Protein AF-A0A6J4ML99-F1 (afdb_monomer_lite)

Radius of gyration: 17.02 Å; chains: 1; bounding box: 39×30×43 Å

Foldseek 3Di:
DEAADECQPVVCVVVVVCVVVVAFYFYDNDVVCLFVNPVRVVVVCVVFVLEAEAELVCLVCVCPPPCVVVVCVPVVVCLCVVRVRHAAYEYAYQDPDPVSVVSQVVSCVSSPHHYDYDHGHNVSNVVSVVVNCVSRVHDDD

Sequence (141 aa):
MAVGYADCGTYGALDALCEERGWHRLAGLHCYDLYAGADTVERLFEEQPGTYVLTDFLVRSFDRTVLAELGLDRWPELRDDYFGHYRRVVWLRQDPSAGLEEQARAAADRIGLPLTVLDTGEQRLALALGRLLTAAGVPLP

Organism: NCBI:txid253824

InterPro domains:
  IPR012437 Domain of unknown function DUF1638 [PF07796] (2-125)

pLDDT: mean 94.27, std 5.37, range [59.53, 98.5]

Structure (mmCIF, N/CA/C/O backbone):
data_AF-A0A6J4ML99-F1
#
_entry.id   AF-A0A6J4ML99-F1
#
loop_
_atom_site.group_PDB
_atom_site.id
_atom_site.type_symbol
_atom_site.label_atom_id
_atom_site.label_alt_id
_atom_site.label_comp_id
_atom_site.label_asym_id
_atom_site.label_entity_id
_atom_site.label_seq_id
_atom_site.pdbx_PDB_ins_code
_atom_site.Cartn_x
_atom_site.Cartn_y
_atom_site.Cartn_z
_atom_site.occupancy
_atom_site.B_iso_or_equiv
_atom_site.auth_seq_id
_atom_site.auth_comp_id
_atom_site.auth_asym_id
_atom_site.auth_atom_id
_atom_site.pdbx_PDB_model_num
ATOM 1 N N . MET A 1 1 ? 7.162 0.489 -25.404 1.00 88.38 1 MET A N 1
ATOM 2 C CA . MET A 1 1 ? 6.027 1.061 -24.632 1.00 88.38 1 MET A CA 1
ATOM 3 C C . MET A 1 1 ? 6.243 0.760 -23.157 1.00 88.38 1 MET A C 1
ATOM 5 O O . MET A 1 1 ? 6.856 -0.260 -22.858 1.00 88.38 1 MET A O 1
ATOM 9 N N . ALA A 1 2 ? 5.782 1.637 -22.266 1.00 93.50 2 ALA A N 1
ATOM 10 C CA . ALA A 1 2 ? 5.893 1.467 -20.819 1.00 93.50 2 ALA A CA 1
ATOM 11 C C . ALA A 1 2 ? 4.523 1.155 -20.197 1.00 93.50 2 ALA A C 1
ATOM 13 O O . ALA A 1 2 ? 3.526 1.779 -20.559 1.00 93.50 2 ALA A O 1
ATOM 14 N N . VAL A 1 3 ? 4.496 0.226 -19.245 1.00 94.31 3 VAL A N 1
ATOM 15 C CA . VAL A 1 3 ? 3.322 -0.161 -18.460 1.00 94.31 3 VAL A CA 1
ATOM 16 C C . VAL A 1 3 ? 3.570 0.231 -17.004 1.00 94.31 3 VAL A C 1
ATOM 18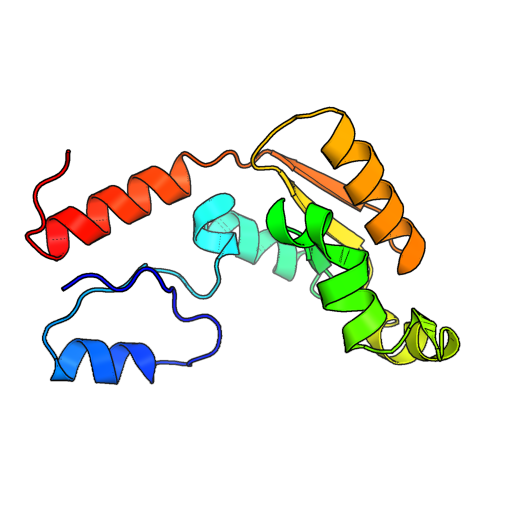 O O . VAL A 1 3 ? 4.414 -0.349 -16.325 1.00 94.31 3 VAL A O 1
ATOM 21 N N . GLY A 1 4 ? 2.831 1.228 -16.514 1.00 92.25 4 GLY A N 1
ATOM 22 C CA . GLY A 1 4 ? 2.924 1.742 -15.139 1.00 92.25 4 GLY A CA 1
ATOM 23 C C . GLY A 1 4 ? 2.288 0.827 -14.087 1.00 92.25 4 GLY A C 1
ATOM 24 O O . GLY A 1 4 ? 1.674 1.316 -13.146 1.00 92.25 4 GLY A O 1
ATOM 25 N N . TYR A 1 5 ? 2.387 -0.486 -14.270 1.00 91.44 5 TYR A N 1
ATOM 26 C CA . TYR A 1 5 ? 1.774 -1.502 -13.423 1.00 91.44 5 TYR A CA 1
ATOM 27 C C . TYR A 1 5 ? 2.843 -2.532 -13.043 1.00 91.44 5 TYR A C 1
ATOM 29 O O . TYR A 1 5 ? 3.629 -2.941 -13.900 1.00 91.44 5 TYR A O 1
ATOM 37 N N . ALA A 1 6 ? 2.917 -2.883 -11.756 1.00 91.25 6 ALA A N 1
ATOM 38 C CA . ALA A 1 6 ? 3.742 -3.993 -11.267 1.00 91.25 6 ALA A CA 1
ATOM 39 C C . ALA A 1 6 ? 3.021 -5.332 -11.529 1.00 91.25 6 ALA A C 1
ATOM 41 O O . ALA A 1 6 ? 2.060 -5.347 -12.288 1.00 91.25 6 ALA A O 1
ATOM 42 N N . ASP A 1 7 ? 3.443 -6.461 -10.950 1.00 91.69 7 ASP A N 1
ATOM 43 C CA . ASP A 1 7 ? 2.688 -7.711 -11.162 1.00 91.69 7 ASP A CA 1
ATOM 44 C C . ASP A 1 7 ? 1.264 -7.616 -10.584 1.00 91.69 7 ASP A C 1
ATOM 46 O O . ASP A 1 7 ? 0.304 -7.975 -11.261 1.00 91.69 7 ASP A O 1
ATOM 50 N N . CYS A 1 8 ? 1.132 -7.089 -9.361 1.00 88.00 8 CYS A N 1
ATOM 51 C CA . CYS A 1 8 ? -0.119 -6.829 -8.644 1.00 88.00 8 CYS A CA 1
ATOM 52 C C . CYS A 1 8 ? -1.123 -8.000 -8.673 1.00 88.00 8 CYS A C 1
ATOM 54 O O . CYS A 1 8 ? -2.332 -7.774 -8.737 1.00 88.00 8 CYS A O 1
ATOM 56 N N . GLY A 1 9 ? -0.639 -9.245 -8.619 1.00 88.50 9 GLY A N 1
ATOM 57 C CA . GLY A 1 9 ? -1.487 -10.439 -8.608 1.00 88.50 9 GLY A CA 1
ATOM 58 C C . GLY A 1 9 ? -1.859 -10.955 -9.998 1.00 88.50 9 GLY A C 1
ATOM 59 O O . GLY A 1 9 ? -2.804 -11.730 -10.132 1.00 88.50 9 GLY A O 1
ATOM 60 N N . THR A 1 10 ? -1.136 -10.542 -11.042 1.00 92.00 10 THR A N 1
ATOM 61 C CA . THR A 1 10 ? -1.253 -11.154 -12.375 1.00 92.00 10 THR A CA 1
ATOM 62 C C . THR A 1 10 ? -0.444 -12.444 -12.497 1.00 92.00 10 THR A C 1
ATOM 64 O O . THR A 1 10 ? -0.687 -13.215 -13.427 1.00 92.00 10 THR A O 1
ATOM 67 N N . TYR A 1 11 ? 0.469 -12.708 -11.555 1.00 90.69 11 TYR A N 1
ATOM 68 C CA . TYR A 1 11 ? 1.241 -13.947 -11.445 1.00 90.69 11 TYR A CA 1
ATOM 69 C C . TYR A 1 11 ? 1.926 -14.338 -12.765 1.00 90.69 11 TYR A C 1
ATOM 71 O O . TYR A 1 11 ? 1.882 -15.494 -13.189 1.00 90.69 11 TYR A O 1
ATOM 79 N N . GLY A 1 12 ? 2.535 -13.356 -13.438 1.00 92.00 12 GLY A N 1
ATOM 80 C CA . GLY A 1 12 ? 3.268 -13.546 -14.695 1.00 92.00 12 GLY A CA 1
ATOM 81 C C . GLY A 1 12 ? 2.431 -13.438 -15.975 1.00 92.00 12 GLY A C 1
ATOM 82 O O . GLY A 1 12 ? 2.999 -13.374 -17.065 1.00 92.00 12 GLY A O 1
ATOM 83 N N . ALA A 1 13 ? 1.098 -13.339 -15.894 1.00 95.06 13 ALA A N 1
ATOM 84 C CA . ALA A 1 13 ? 0.274 -13.098 -17.084 1.00 95.06 13 ALA A CA 1
ATOM 85 C C . ALA A 1 13 ? 0.606 -11.749 -17.747 1.00 95.06 13 ALA A C 1
ATOM 87 O O . ALA A 1 13 ? 0.599 -11.631 -18.975 1.00 95.06 13 ALA A O 1
ATOM 88 N N . LEU A 1 14 ? 0.939 -10.735 -16.940 1.00 94.94 14 LEU A N 1
ATOM 89 C CA . LEU A 1 14 ? 1.391 -9.449 -17.456 1.00 94.94 14 LEU A CA 1
ATOM 90 C C . LEU A 1 14 ? 2.784 -9.537 -18.090 1.00 94.94 14 LEU A C 1
ATOM 92 O O . LEU A 1 14 ? 3.009 -8.898 -19.114 1.00 94.94 14 LEU A O 1
ATOM 96 N N . ASP A 1 15 ? 3.694 -10.334 -17.523 1.00 94.50 15 ASP A N 1
ATOM 97 C CA . ASP A 1 15 ? 5.020 -10.567 -18.108 1.00 94.50 15 ASP A CA 1
ATOM 98 C C . ASP A 1 15 ? 4.907 -11.187 -19.496 1.00 94.50 15 ASP A C 1
ATOM 100 O O . ASP A 1 15 ? 5.458 -10.642 -20.449 1.00 94.50 15 ASP A O 1
ATOM 104 N N . ALA A 1 16 ? 4.108 -12.249 -19.631 1.00 96.50 16 ALA A N 1
ATOM 105 C CA . ALA A 1 16 ? 3.879 -12.911 -20.911 1.00 96.50 16 ALA A CA 1
ATOM 106 C C . ALA A 1 16 ? 3.328 -11.942 -21.974 1.00 96.50 16 ALA A C 1
ATOM 108 O O . ALA A 1 16 ? 3.788 -11.933 -23.117 1.00 96.50 16 ALA A O 1
ATOM 109 N N . LEU A 1 17 ? 2.382 -11.074 -21.595 1.00 95.94 17 LEU A N 1
ATOM 110 C CA . LEU A 1 17 ? 1.857 -10.041 -22.490 1.00 95.94 17 LEU A CA 1
ATOM 111 C C . LEU A 1 17 ? 2.927 -9.000 -22.853 1.00 95.94 17 LEU A C 1
ATOM 113 O O . LEU A 1 17 ? 3.022 -8.583 -24.008 1.00 95.94 17 LEU A O 1
ATOM 117 N N . CYS A 1 18 ? 3.722 -8.554 -21.880 1.00 95.69 18 CYS A N 1
ATOM 118 C CA . CYS A 1 18 ? 4.804 -7.608 -22.124 1.00 95.69 18 CYS A CA 1
ATOM 119 C C . CYS A 1 18 ? 5.862 -8.193 -23.067 1.00 95.69 18 CYS A C 1
ATOM 121 O O . CYS A 1 18 ? 6.294 -7.493 -23.981 1.00 95.69 18 CYS A O 1
ATOM 123 N N . GLU A 1 19 ? 6.223 -9.466 -22.906 1.00 96.06 19 GLU A N 1
ATOM 124 C CA . GLU A 1 19 ? 7.142 -10.184 -23.791 1.00 96.06 19 GLU A CA 1
ATOM 125 C C . GLU A 1 19 ? 6.597 -10.284 -25.219 1.00 96.06 19 GLU A C 1
ATOM 127 O O . GLU A 1 19 ? 7.287 -9.894 -26.161 1.00 96.06 19 GLU A O 1
ATOM 132 N N . GLU A 1 20 ? 5.339 -10.711 -25.389 1.00 97.31 20 GLU A N 1
ATOM 133 C CA . GLU A 1 20 ? 4.683 -10.803 -26.704 1.00 97.31 20 GLU A CA 1
ATOM 134 C C . GLU A 1 20 ? 4.698 -9.457 -27.447 1.00 97.31 20 GLU A C 1
ATOM 136 O O . GLU A 1 20 ? 4.852 -9.400 -28.669 1.00 97.31 20 GLU A O 1
ATOM 141 N N . ARG A 1 21 ? 4.531 -8.353 -26.711 1.00 95.75 21 ARG A N 1
ATOM 142 C CA . ARG A 1 21 ? 4.381 -7.008 -27.280 1.00 95.75 21 ARG A CA 1
ATOM 143 C C . ARG A 1 21 ? 5.661 -6.177 -27.285 1.00 95.75 21 ARG A C 1
ATOM 145 O O . ARG A 1 21 ? 5.633 -5.049 -27.784 1.00 95.75 21 ARG A O 1
ATOM 152 N N . GLY A 1 22 ? 6.765 -6.692 -26.742 1.00 94.44 22 GLY A N 1
ATOM 153 C CA . GLY A 1 22 ? 8.000 -5.924 -26.555 1.00 94.44 22 GLY A CA 1
ATOM 154 C C . GLY A 1 22 ? 7.795 -4.692 -25.663 1.00 94.44 22 GLY A C 1
ATOM 155 O O . GLY A 1 22 ? 8.299 -3.603 -25.947 1.00 94.44 22 GLY A O 1
ATOM 156 N N . TRP A 1 23 ? 6.959 -4.817 -24.635 1.00 95.62 23 TRP A N 1
ATOM 157 C CA . TRP A 1 23 ? 6.693 -3.764 -23.659 1.00 95.62 23 TRP A CA 1
ATOM 158 C C . TRP A 1 23 ? 7.526 -3.973 -22.399 1.00 95.62 23 TRP A C 1
ATOM 160 O O . TRP A 1 23 ? 7.952 -5.077 -22.083 1.00 95.62 23 TRP A O 1
ATOM 170 N N . HIS A 1 24 ? 7.714 -2.892 -21.650 1.00 94.94 24 HIS A N 1
ATOM 171 C CA . HIS A 1 24 ? 8.359 -2.926 -20.343 1.00 94.94 24 HIS A CA 1
ATOM 172 C C . HIS A 1 24 ? 7.344 -2.517 -19.282 1.00 94.94 24 HIS A C 1
ATOM 174 O O . HIS A 1 24 ? 6.525 -1.632 -19.535 1.00 94.94 24 HIS A O 1
ATOM 180 N N . ARG A 1 25 ? 7.408 -3.124 -18.097 1.00 94.56 25 ARG A N 1
ATOM 181 C CA . ARG A 1 25 ? 6.527 -2.813 -16.964 1.00 94.56 25 ARG A CA 1
ATOM 182 C C . ARG A 1 25 ? 7.309 -2.420 -15.717 1.00 94.56 25 ARG A C 1
ATOM 184 O O . ARG A 1 25 ? 8.523 -2.618 -15.657 1.00 94.56 25 ARG A O 1
ATOM 191 N N . LEU A 1 26 ? 6.617 -1.885 -14.713 1.00 94.75 26 LEU A N 1
ATOM 192 C CA . LEU A 1 26 ? 7.218 -1.683 -13.397 1.00 94.75 26 LEU A CA 1
ATOM 193 C C . LEU A 1 26 ? 7.589 -3.034 -12.774 1.00 94.75 26 LEU A C 1
ATOM 195 O O . LEU A 1 26 ? 6.841 -4.007 -12.867 1.00 94.75 26 LEU A O 1
ATOM 199 N N . ALA A 1 27 ? 8.757 -3.082 -12.137 1.00 90.44 27 ALA A N 1
ATOM 200 C CA . ALA A 1 27 ? 9.204 -4.247 -11.382 1.00 90.44 27 ALA A CA 1
ATOM 201 C C . ALA A 1 27 ? 8.477 -4.345 -10.029 1.00 90.44 27 ALA A C 1
ATOM 203 O O . ALA A 1 27 ? 7.943 -3.354 -9.532 1.00 90.44 27 ALA A O 1
ATOM 204 N N . GLY A 1 28 ? 8.515 -5.531 -9.420 1.00 88.19 28 GLY A N 1
ATOM 205 C CA . GLY A 1 28 ? 7.895 -5.810 -8.123 1.00 88.19 28 GLY A CA 1
ATOM 206 C C . GLY A 1 28 ? 6.598 -6.609 -8.229 1.00 88.19 28 GLY A C 1
ATOM 207 O O . GLY A 1 28 ? 6.007 -6.740 -9.309 1.00 88.19 28 GLY A O 1
ATOM 208 N N . LEU A 1 29 ? 6.190 -7.153 -7.085 1.00 87.12 29 LEU A N 1
ATOM 209 C CA . LEU A 1 29 ? 4.957 -7.914 -6.902 1.00 87.12 29 LEU A CA 1
ATOM 210 C C . LEU A 1 29 ? 3.788 -6.989 -6.576 1.00 87.12 29 LEU A C 1
ATOM 212 O O . LEU A 1 29 ? 2.678 -7.207 -7.047 1.00 87.12 29 LEU A O 1
ATOM 216 N N . HIS A 1 30 ? 4.041 -5.928 -5.812 1.00 87.00 30 HIS A N 1
ATOM 217 C CA . HIS A 1 30 ? 3.008 -5.002 -5.360 1.00 87.00 30 HIS A CA 1
ATOM 218 C C . HIS A 1 30 ? 3.462 -3.553 -5.514 1.00 87.00 30 HIS A C 1
ATOM 220 O O . HIS A 1 30 ? 4.654 -3.245 -5.531 1.00 87.00 30 HIS A O 1
ATOM 226 N N . CYS A 1 31 ? 2.505 -2.624 -5.521 1.00 88.25 31 CYS A N 1
ATOM 227 C CA . CYS A 1 31 ? 2.818 -1.197 -5.441 1.00 88.25 31 CYS A CA 1
ATOM 228 C C . CYS A 1 31 ? 3.607 -0.837 -4.168 1.00 88.25 31 CYS A C 1
ATOM 230 O O . CYS A 1 31 ? 4.364 0.128 -4.170 1.00 88.25 31 CYS A O 1
ATOM 232 N N . TYR A 1 32 ? 3.504 -1.639 -3.106 1.00 93.50 32 TYR A N 1
ATOM 233 C CA . TYR A 1 32 ? 4.270 -1.470 -1.870 1.00 93.50 32 TYR A CA 1
ATOM 234 C C . TYR A 1 32 ? 5.780 -1.544 -2.108 1.00 93.50 32 TYR A C 1
ATOM 236 O O . TYR A 1 32 ? 6.525 -0.768 -1.514 1.00 93.50 32 TYR A O 1
ATOM 244 N N . ASP A 1 33 ? 6.232 -2.402 -3.026 1.00 93.25 33 ASP A N 1
ATOM 245 C CA . ASP A 1 33 ? 7.653 -2.568 -3.349 1.00 93.25 33 ASP A CA 1
ATOM 246 C C . ASP A 1 33 ? 8.224 -1.293 -3.984 1.00 93.25 33 ASP A C 1
ATOM 248 O O . ASP A 1 33 ? 9.394 -0.954 -3.795 1.00 93.25 33 ASP A O 1
ATOM 252 N N . LEU A 1 34 ? 7.374 -0.548 -4.696 1.00 93.25 34 LEU A N 1
ATOM 253 C CA . LEU A 1 34 ? 7.720 0.722 -5.327 1.00 93.25 34 LEU A CA 1
ATOM 254 C C . LEU A 1 34 ? 7.800 1.879 -4.323 1.00 93.25 34 LEU A C 1
ATOM 256 O O . LEU A 1 34 ? 8.467 2.868 -4.616 1.00 93.25 34 LEU A O 1
ATOM 260 N N . TYR A 1 35 ? 7.172 1.760 -3.150 1.00 94.88 35 TYR A N 1
ATOM 261 C CA . TYR A 1 35 ? 7.212 2.776 -2.091 1.00 94.88 35 TYR A CA 1
ATOM 262 C C . TYR A 1 35 ? 8.204 2.429 -0.977 1.00 94.88 35 TYR A C 1
ATOM 264 O O . TYR A 1 35 ? 9.090 3.220 -0.666 1.00 94.88 35 TYR A O 1
ATOM 272 N N . ALA A 1 36 ? 8.098 1.240 -0.385 1.00 95.00 36 ALA A N 1
ATOM 273 C CA . ALA A 1 36 ? 8.901 0.814 0.763 1.00 95.00 36 ALA A CA 1
ATOM 274 C C . ALA A 1 36 ? 10.160 0.014 0.374 1.00 95.00 36 ALA A C 1
ATOM 276 O O . ALA A 1 36 ? 11.104 -0.078 1.166 1.00 95.00 36 ALA A O 1
ATOM 277 N N . GLY A 1 37 ? 10.207 -0.518 -0.852 1.00 94.25 37 GLY A N 1
ATOM 278 C CA . GLY A 1 37 ? 11.226 -1.472 -1.295 1.00 94.25 37 GLY A CA 1
ATOM 279 C C . GLY A 1 37 ? 10.869 -2.914 -0.926 1.00 94.25 37 GLY A C 1
ATOM 280 O O . GLY A 1 37 ? 10.354 -3.157 0.163 1.00 94.25 37 GLY A O 1
ATOM 281 N N . ALA A 1 38 ? 11.183 -3.854 -1.823 1.00 92.50 38 ALA A N 1
ATOM 282 C CA . ALA A 1 38 ? 10.837 -5.272 -1.684 1.00 92.50 38 ALA A CA 1
ATOM 283 C C . ALA A 1 38 ? 11.299 -5.871 -0.343 1.00 92.50 38 ALA A C 1
ATOM 285 O O . ALA A 1 38 ? 10.464 -6.383 0.390 1.00 92.50 38 ALA A O 1
ATOM 286 N N . ASP A 1 39 ? 12.566 -5.689 0.046 1.00 94.50 39 ASP A N 1
ATOM 287 C CA . ASP A 1 39 ? 13.107 -6.222 1.310 1.00 94.50 39 ASP A CA 1
ATOM 288 C C . ASP A 1 39 ? 12.342 -5.717 2.549 1.00 94.50 39 ASP A C 1
ATOM 290 O O . ASP A 1 39 ? 12.152 -6.430 3.534 1.00 94.50 39 ASP A O 1
ATOM 294 N N . THR A 1 40 ? 11.891 -4.458 2.522 1.00 95.00 40 THR A N 1
ATOM 295 C CA . THR A 1 40 ? 11.100 -3.891 3.620 1.00 95.00 40 THR A CA 1
ATOM 296 C C . THR A 1 40 ? 9.717 -4.522 3.664 1.00 95.00 40 THR A C 1
ATOM 298 O O . THR A 1 40 ? 9.238 -4.849 4.746 1.00 95.00 40 THR A O 1
ATOM 301 N N . VAL A 1 41 ? 9.074 -4.670 2.504 1.00 94.38 41 VAL A N 1
ATOM 302 C CA . VAL A 1 41 ? 7.738 -5.264 2.379 1.00 94.38 41 VAL A CA 1
ATOM 303 C C . VAL A 1 41 ? 7.765 -6.732 2.792 1.00 94.38 41 VAL A C 1
ATOM 305 O O . VAL A 1 41 ? 6.924 -7.149 3.582 1.00 94.38 41 VAL A O 1
ATOM 308 N N . GLU A 1 42 ? 8.758 -7.486 2.325 1.00 94.62 42 GLU A N 1
ATOM 309 C CA . GLU A 1 42 ? 8.989 -8.880 2.696 1.00 94.62 42 GLU A CA 1
ATOM 310 C C . GLU A 1 42 ? 9.107 -9.015 4.213 1.00 94.62 42 GLU A C 1
ATOM 312 O O . GLU A 1 42 ? 8.274 -9.675 4.831 1.00 94.62 42 GLU A O 1
ATOM 317 N N . ARG A 1 43 ? 10.020 -8.268 4.843 1.00 96.19 43 ARG A N 1
ATOM 318 C CA . ARG A 1 43 ? 10.174 -8.280 6.303 1.00 96.19 43 ARG A CA 1
ATOM 319 C C . ARG A 1 43 ? 8.890 -7.889 7.043 1.00 96.19 43 ARG A C 1
ATOM 321 O O . ARG A 1 43 ? 8.566 -8.494 8.061 1.00 96.19 43 ARG A O 1
ATOM 328 N N . LEU A 1 44 ? 8.136 -6.895 6.557 1.00 95.69 44 LEU A N 1
ATOM 329 C CA . LEU A 1 44 ? 6.864 -6.494 7.177 1.00 95.69 44 LEU A CA 1
ATOM 330 C C . LEU A 1 44 ? 5.856 -7.652 7.222 1.00 95.69 44 LEU A C 1
ATOM 332 O O . LEU A 1 44 ? 5.141 -7.789 8.221 1.00 95.69 44 LEU A O 1
ATOM 336 N N . PHE A 1 45 ? 5.791 -8.457 6.161 1.00 95.38 45 PHE A N 1
ATOM 337 C CA . PHE A 1 45 ? 4.900 -9.613 6.080 1.00 95.38 45 PHE A CA 1
ATOM 338 C C . PHE A 1 45 ? 5.469 -10.856 6.769 1.00 95.38 45 PHE A C 1
ATOM 340 O O . PHE A 1 45 ? 4.693 -11.608 7.349 1.00 95.38 45 PHE A O 1
ATOM 347 N N . GLU A 1 46 ? 6.786 -11.053 6.788 1.00 96.75 46 GLU A N 1
ATOM 348 C CA . GLU A 1 46 ? 7.431 -12.116 7.570 1.00 96.75 46 GLU A CA 1
ATOM 349 C C . GLU A 1 46 ? 7.220 -11.917 9.077 1.00 96.75 46 GLU A C 1
ATOM 351 O O . GLU A 1 46 ? 6.833 -12.846 9.784 1.00 96.75 46 GLU A O 1
ATOM 356 N N . GLU A 1 47 ? 7.421 -10.694 9.576 1.00 96.69 47 GLU A N 1
ATOM 357 C CA . GLU A 1 47 ? 7.205 -10.350 10.987 1.00 96.69 47 GLU A CA 1
ATOM 358 C C . GLU A 1 47 ? 5.728 -10.445 11.385 1.00 96.69 47 GLU A C 1
ATOM 360 O O . GLU A 1 47 ? 5.390 -10.808 12.517 1.00 96.69 47 GLU A O 1
ATOM 365 N N . GLN A 1 48 ? 4.830 -10.058 10.477 1.00 96.88 48 GLN A N 1
ATOM 366 C CA . GLN A 1 48 ? 3.397 -10.071 10.728 1.00 96.88 48 GLN A CA 1
ATOM 367 C C . GLN A 1 48 ? 2.605 -10.280 9.431 1.00 96.88 48 GLN A C 1
ATOM 369 O O . GLN A 1 48 ? 2.222 -9.296 8.790 1.00 96.88 48 GLN A O 1
ATOM 374 N N . PRO A 1 49 ? 2.268 -11.536 9.079 1.00 95.44 49 PRO A N 1
ATOM 375 C CA . PRO A 1 49 ? 1.496 -11.835 7.872 1.00 95.44 49 PRO A CA 1
ATOM 376 C C . PRO A 1 49 ? 0.129 -11.140 7.847 1.00 95.44 49 PRO A C 1
ATOM 378 O O . PRO A 1 49 ? -0.324 -10.692 6.798 1.00 95.44 49 PRO A O 1
ATOM 381 N N . GLY A 1 50 ? -0.503 -10.968 9.015 1.00 96.94 50 GLY A N 1
ATOM 382 C CA . GLY A 1 50 ? -1.756 -10.229 9.192 1.00 96.94 50 GLY A CA 1
ATOM 383 C C . GLY A 1 50 ? -1.588 -8.706 9.138 1.00 96.94 50 GLY A C 1
ATOM 384 O O . GLY A 1 50 ? -2.153 -7.996 9.972 1.00 96.94 50 GLY A O 1
ATOM 385 N N . THR A 1 51 ? -0.787 -8.185 8.208 1.00 97.88 51 THR A N 1
ATOM 386 C CA . THR A 1 51 ? -0.585 -6.742 8.016 1.00 97.88 51 THR A CA 1
ATOM 387 C C . THR A 1 51 ? -1.500 -6.222 6.912 1.00 97.88 51 THR A C 1
ATOM 389 O O . THR A 1 51 ? -1.408 -6.649 5.765 1.00 97.88 51 THR A O 1
ATOM 392 N N . TYR A 1 52 ? -2.368 -5.269 7.247 1.00 97.50 52 TYR A N 1
ATOM 393 C CA . TYR A 1 52 ? -3.158 -4.534 6.262 1.00 97.50 52 TYR A CA 1
ATOM 394 C C . TYR A 1 52 ? -2.385 -3.285 5.836 1.00 97.50 52 TYR A C 1
ATOM 396 O O . TYR A 1 52 ? -2.045 -2.450 6.675 1.00 97.50 52 TYR A O 1
ATOM 404 N N . VAL A 1 53 ? -2.061 -3.157 4.553 1.00 97.25 53 VAL A N 1
ATOM 405 C CA . VAL A 1 53 ? -1.201 -2.072 4.066 1.00 97.25 53 VAL A CA 1
ATOM 406 C C . VAL A 1 53 ? -2.046 -0.944 3.480 1.00 97.25 53 VAL A C 1
ATOM 408 O O . VAL A 1 53 ? -2.933 -1.178 2.663 1.00 97.25 53 VAL A O 1
ATOM 411 N N . LEU A 1 54 ? -1.750 0.290 3.883 1.00 97.62 54 LEU A N 1
ATOM 412 C CA . LEU A 1 54 ? -2.327 1.505 3.315 1.00 97.62 54 LEU A CA 1
ATOM 413 C C . LEU A 1 54 ? -1.256 2.295 2.557 1.00 97.62 54 LEU A C 1
ATOM 415 O O . LEU A 1 54 ? -0.127 2.429 3.023 1.00 97.62 54 LEU A O 1
ATOM 419 N N . THR A 1 55 ? -1.640 2.872 1.423 1.00 96.62 55 THR A N 1
ATOM 420 C CA . THR A 1 55 ? -0.943 3.996 0.774 1.00 96.62 55 THR A CA 1
ATOM 421 C C . THR A 1 55 ? -1.767 5.266 0.965 1.00 96.62 55 THR A C 1
ATOM 423 O O . THR A 1 55 ? -2.936 5.187 1.351 1.00 96.62 55 THR A O 1
ATOM 426 N N . ASP A 1 56 ? -1.224 6.435 0.642 1.00 96.62 56 ASP A N 1
ATOM 427 C CA . ASP A 1 56 ? -1.942 7.708 0.757 1.00 96.62 56 ASP A CA 1
ATOM 428 C C . ASP A 1 56 ? -3.243 7.711 -0.058 1.00 96.62 56 ASP A C 1
ATOM 430 O O . ASP A 1 56 ? -4.261 8.237 0.389 1.00 96.62 56 ASP A O 1
ATOM 434 N N . PHE A 1 57 ? -3.257 7.071 -1.233 1.00 95.25 57 PHE A N 1
ATOM 435 C CA . PHE A 1 57 ? -4.482 6.898 -2.020 1.00 95.25 57 PHE A CA 1
ATOM 436 C C . PHE A 1 57 ? -5.564 6.139 -1.238 1.00 95.25 57 PHE A C 1
ATOM 438 O O . PHE A 1 57 ? -6.733 6.536 -1.224 1.00 95.25 57 PHE A O 1
ATOM 445 N N . LEU A 1 58 ? -5.174 5.042 -0.590 1.00 96.44 58 LEU A N 1
ATOM 446 C CA . LEU A 1 58 ? -6.079 4.178 0.161 1.00 96.44 58 LEU A CA 1
ATOM 447 C C . LEU A 1 58 ? -6.545 4.857 1.451 1.00 96.44 58 LEU A C 1
ATOM 449 O O . LEU A 1 58 ? -7.720 4.754 1.778 1.00 96.44 58 LEU A O 1
ATOM 453 N N . VAL A 1 59 ? -5.679 5.630 2.115 1.00 97.75 59 VAL A N 1
ATOM 454 C CA . VAL A 1 59 ? -6.053 6.492 3.248 1.00 97.75 59 VAL A CA 1
ATOM 455 C C . VAL A 1 59 ? -7.129 7.497 2.831 1.00 97.75 59 VAL A C 1
ATOM 457 O O . VAL A 1 59 ? -8.191 7.553 3.445 1.00 97.75 59 VAL A O 1
ATOM 460 N N . ARG A 1 60 ? -6.902 8.248 1.743 1.00 96.75 60 ARG A N 1
ATOM 461 C CA . ARG A 1 60 ? -7.841 9.285 1.266 1.00 96.75 60 ARG A CA 1
ATOM 462 C C . ARG A 1 60 ? -9.181 8.725 0.805 1.00 96.75 60 ARG A C 1
ATOM 464 O O . ARG A 1 60 ? -10.168 9.454 0.766 1.00 96.75 60 ARG A O 1
ATOM 471 N N . SER A 1 61 ? -9.205 7.468 0.372 1.00 97.38 61 SER A N 1
ATOM 472 C CA . SER A 1 61 ? -10.379 6.853 -0.245 1.00 97.38 61 SER A CA 1
ATOM 473 C C . SER A 1 61 ? -10.976 5.710 0.566 1.00 97.38 61 SER A C 1
ATOM 475 O O . SER A 1 61 ? -11.870 5.042 0.055 1.00 97.38 61 SER A O 1
ATOM 477 N N . PHE A 1 62 ? -10.527 5.494 1.806 1.00 97.69 62 PHE A N 1
ATOM 478 C CA . PHE A 1 62 ? -10.844 4.302 2.594 1.00 97.69 62 PHE A CA 1
ATOM 479 C C . PHE A 1 62 ? -12.350 4.040 2.710 1.00 97.69 62 PHE A C 1
ATOM 481 O O . PHE A 1 62 ? -12.816 2.939 2.420 1.00 97.69 62 PHE A O 1
ATOM 488 N N . ASP A 1 63 ? -13.123 5.075 3.035 1.00 96.00 63 ASP A N 1
ATOM 489 C CA . ASP A 1 63 ? -14.576 4.967 3.185 1.00 96.00 63 ASP A CA 1
ATOM 490 C C . ASP A 1 63 ? -15.261 4.497 1.896 1.00 96.00 63 ASP A C 1
ATOM 492 O O . ASP A 1 63 ? -16.173 3.676 1.933 1.00 96.00 63 ASP A O 1
ATOM 496 N N . ARG A 1 64 ? -14.797 4.973 0.736 1.00 96.69 64 ARG A N 1
ATOM 497 C CA . ARG A 1 64 ? -15.358 4.567 -0.554 1.00 96.69 64 ARG A CA 1
ATOM 498 C C . ARG A 1 64 ? -14.834 3.201 -0.980 1.00 96.69 64 ARG A C 1
ATOM 500 O O . ARG A 1 64 ? -15.622 2.330 -1.294 1.00 96.69 64 ARG A O 1
ATOM 507 N N . THR A 1 65 ? -13.517 3.034 -1.019 1.00 95.69 65 THR A N 1
ATOM 508 C CA . THR A 1 65 ? -12.849 1.889 -1.654 1.00 95.69 65 THR A CA 1
ATOM 509 C C . THR A 1 65 ? -12.880 0.632 -0.785 1.00 95.69 65 THR A C 1
ATOM 511 O O . THR A 1 65 ? -12.803 -0.469 -1.315 1.00 95.69 65 THR A O 1
ATOM 514 N N . VAL A 1 66 ? -12.969 0.782 0.540 1.00 96.94 66 VAL A N 1
ATOM 515 C CA . VAL A 1 66 ? -12.958 -0.340 1.486 1.00 96.94 66 VAL A CA 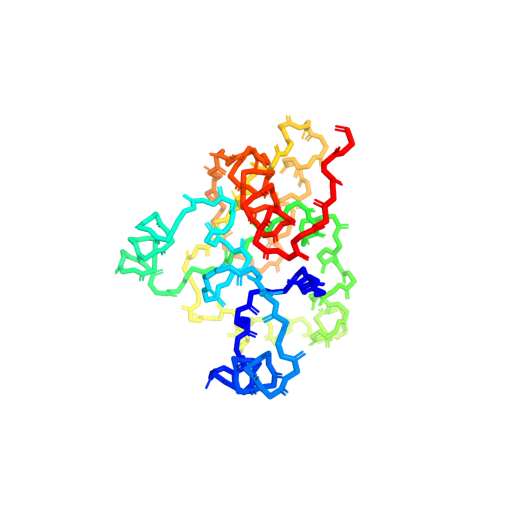1
ATOM 516 C C . VAL A 1 66 ? -14.308 -0.464 2.172 1.00 96.94 66 VAL A C 1
ATOM 518 O O . VAL A 1 66 ? -14.944 -1.504 2.046 1.00 96.94 66 VAL A O 1
ATOM 521 N N . LEU A 1 67 ? -14.785 0.575 2.869 1.00 96.50 67 LEU A N 1
ATOM 522 C CA . LEU A 1 67 ? -16.012 0.430 3.661 1.00 96.50 67 LEU A CA 1
ATOM 523 C C . LEU A 1 67 ? -17.247 0.208 2.782 1.00 96.50 67 LEU A C 1
ATOM 525 O O . LEU A 1 67 ? -17.973 -0.755 3.010 1.00 96.50 67 LEU A O 1
ATOM 529 N N . ALA A 1 68 ? -17.472 1.053 1.774 1.00 96.62 68 ALA A N 1
ATOM 530 C CA . ALA A 1 68 ? -18.652 0.937 0.917 1.00 96.62 68 ALA A CA 1
ATOM 531 C C . ALA A 1 68 ? -18.607 -0.301 0.001 1.00 96.62 68 ALA A C 1
ATOM 533 O O . ALA A 1 68 ? -19.621 -0.993 -0.135 1.00 96.62 68 ALA A O 1
ATOM 534 N N . GLU A 1 69 ? -17.443 -0.609 -0.586 1.00 96.94 69 GLU A N 1
ATOM 535 C CA . GLU A 1 69 ? -17.273 -1.775 -1.472 1.00 96.94 69 GLU A CA 1
ATOM 536 C C . GLU A 1 69 ? -17.384 -3.108 -0.717 1.00 96.94 69 GLU A C 1
ATOM 538 O O . GLU A 1 69 ? -17.985 -4.051 -1.229 1.00 96.94 69 GLU A O 1
ATOM 543 N N . LEU A 1 70 ? -16.887 -3.190 0.524 1.00 96.88 70 LEU A N 1
ATOM 544 C CA . LEU A 1 70 ? -17.086 -4.369 1.380 1.00 96.88 70 LEU A CA 1
ATOM 545 C C . LEU A 1 70 ? -18.459 -4.381 2.073 1.00 96.88 70 LEU A C 1
ATOM 547 O O . LEU A 1 70 ? -18.806 -5.355 2.742 1.00 96.88 70 LEU A O 1
ATOM 551 N N . GLY A 1 71 ? -19.250 -3.315 1.915 1.00 96.88 71 GLY A N 1
ATOM 552 C CA . GLY A 1 71 ? -20.583 -3.176 2.497 1.00 96.88 71 GLY A CA 1
ATOM 553 C C . GLY A 1 71 ? -20.596 -2.968 4.010 1.00 96.88 71 GLY A C 1
ATOM 554 O O . GLY A 1 71 ? -21.627 -3.198 4.632 1.00 96.88 71 GLY A O 1
ATOM 555 N N . LEU A 1 72 ? -19.483 -2.540 4.607 1.00 96.62 72 LEU A N 1
ATOM 556 C CA . LEU A 1 72 ? -19.325 -2.319 6.051 1.00 96.62 72 LEU A CA 1
ATOM 557 C C . LEU A 1 72 ? -20.080 -1.089 6.563 1.00 96.62 72 LEU A C 1
ATOM 559 O O . LEU A 1 72 ? -20.327 -0.959 7.758 1.00 96.62 72 LEU A O 1
ATOM 563 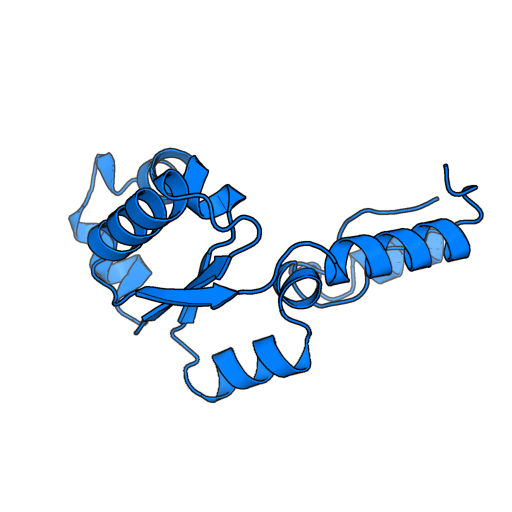N N . ASP A 1 73 ? -20.460 -0.194 5.656 1.00 94.62 73 ASP A N 1
ATOM 564 C CA . ASP A 1 73 ? -21.394 0.902 5.902 1.00 94.62 73 ASP A CA 1
ATOM 565 C C . ASP A 1 73 ? -22.824 0.402 6.177 1.00 94.62 73 ASP A C 1
ATOM 567 O O . ASP A 1 73 ? -23.566 1.030 6.933 1.00 94.62 73 ASP A O 1
ATOM 571 N N . ARG A 1 74 ? -23.205 -0.729 5.570 1.00 97.00 74 ARG A N 1
ATOM 572 C CA . ARG A 1 74 ? -24.534 -1.352 5.689 1.00 97.00 74 ARG A CA 1
ATOM 573 C C . ARG A 1 74 ? -24.553 -2.529 6.665 1.00 97.00 74 ARG A C 1
ATOM 575 O O . ARG 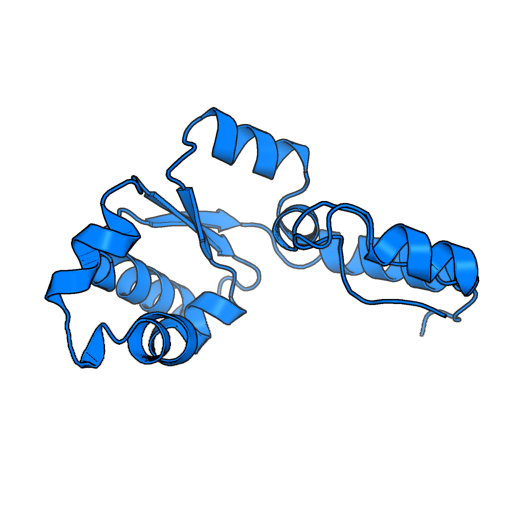A 1 74 ? -25.554 -2.713 7.348 1.00 97.00 74 ARG A O 1
ATOM 582 N N . TRP A 1 75 ? -23.459 -3.286 6.725 1.00 97.06 75 TRP A N 1
ATOM 583 C CA . TRP A 1 75 ? -23.303 -4.538 7.473 1.00 97.06 75 TRP A CA 1
ATOM 584 C C . TRP A 1 75 ? -21.999 -4.520 8.290 1.00 97.06 75 TRP A C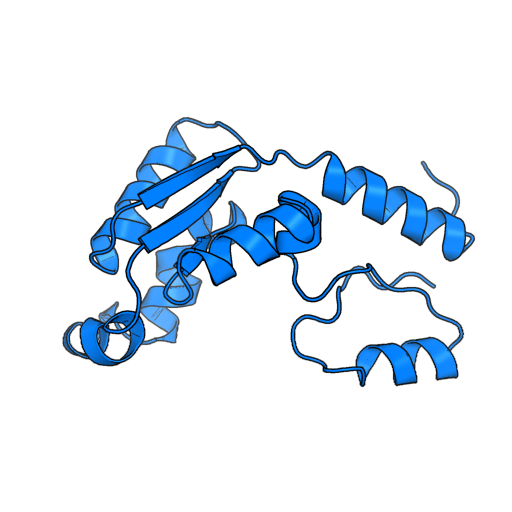 1
ATOM 586 O O . TRP A 1 75 ? -21.032 -5.211 7.951 1.00 97.06 75 TRP A O 1
ATOM 596 N N . PRO A 1 76 ? -21.915 -3.684 9.341 1.00 95.19 76 PRO A N 1
ATOM 597 C CA . PRO A 1 76 ? -20.697 -3.516 10.134 1.00 95.19 76 PRO A CA 1
ATOM 598 C C . PRO A 1 76 ? -20.231 -4.802 10.837 1.00 95.19 76 PRO A C 1
ATOM 600 O O . PRO A 1 76 ? -19.052 -4.922 11.165 1.00 95.19 76 PRO A O 1
ATOM 603 N N . GLU A 1 77 ? -21.114 -5.778 11.042 1.00 95.62 77 GLU A N 1
ATOM 604 C CA . GLU A 1 77 ? -20.791 -7.096 11.592 1.00 95.62 77 GLU A CA 1
ATOM 605 C C . GLU A 1 77 ? -19.799 -7.897 10.731 1.00 95.62 77 GLU A C 1
ATOM 607 O O . GLU A 1 77 ? -19.015 -8.668 11.281 1.00 95.62 77 GLU A O 1
ATOM 612 N N . LEU A 1 78 ? -19.743 -7.654 9.413 1.00 97.00 78 LEU A N 1
ATOM 613 C CA . LEU A 1 78 ? -18.798 -8.322 8.502 1.00 97.00 78 LEU A CA 1
ATOM 614 C C . LEU A 1 78 ? -17.343 -7.897 8.737 1.00 97.00 78 LEU A C 1
ATOM 616 O O . LEU A 1 78 ? -16.415 -8.470 8.164 1.00 97.00 78 LEU A O 1
ATOM 620 N N . ARG A 1 79 ? -17.113 -6.873 9.567 1.00 96.50 79 ARG A N 1
ATOM 621 C CA . ARG A 1 79 ? -15.767 -6.392 9.879 1.00 96.50 79 ARG A CA 1
ATOM 622 C C . ARG A 1 79 ? -14.893 -7.513 10.436 1.00 96.50 79 ARG A C 1
ATOM 624 O O . ARG A 1 79 ? -13.731 -7.593 10.049 1.00 96.50 79 ARG A O 1
ATOM 631 N N . ASP A 1 80 ? -15.423 -8.377 11.299 1.00 95.75 80 ASP A N 1
ATOM 632 C CA . ASP A 1 80 ? -14.638 -9.475 11.875 1.00 95.75 80 ASP A CA 1
ATOM 633 C C . ASP A 1 80 ? -14.379 -10.594 10.853 1.00 95.75 80 ASP A C 1
ATOM 635 O O . ASP A 1 80 ? -13.293 -11.173 10.861 1.00 95.75 80 ASP A O 1
ATOM 639 N N . ASP A 1 81 ? -15.301 -10.829 9.915 1.00 96.94 81 ASP A N 1
ATOM 640 C CA . ASP A 1 81 ? -15.108 -11.794 8.826 1.00 96.94 81 ASP A CA 1
ATOM 641 C C . ASP A 1 81 ? -13.985 -11.358 7.874 1.00 96.94 81 ASP A C 1
ATOM 643 O O . ASP A 1 81 ? -13.141 -12.167 7.485 1.00 96.94 81 ASP A O 1
ATOM 647 N N . TYR A 1 82 ? -13.927 -10.067 7.526 1.00 96.69 82 TYR A N 1
ATOM 648 C CA . TYR A 1 82 ? -12.888 -9.541 6.635 1.00 96.69 82 TYR A CA 1
ATOM 649 C C . TYR A 1 82 ? -11.562 -9.269 7.348 1.00 96.69 82 TYR A C 1
ATOM 651 O O . TYR A 1 82 ? -10.494 -9.539 6.796 1.00 96.69 82 TYR A O 1
ATOM 659 N N . PHE A 1 83 ? -11.606 -8.719 8.566 1.00 97.69 83 PHE A N 1
ATOM 660 C CA . PHE A 1 83 ? -10.424 -8.187 9.245 1.00 97.69 83 PHE A CA 1
ATOM 661 C C . PHE A 1 83 ? -9.963 -8.996 10.466 1.00 97.69 83 PHE A C 1
ATOM 663 O O . PHE A 1 83 ? -8.907 -8.695 11.022 1.00 97.69 83 PHE A O 1
ATOM 670 N N . GLY A 1 84 ? -10.675 -10.051 10.877 1.00 96.81 84 GLY A N 1
ATOM 671 C CA . GLY A 1 84 ? -10.391 -10.803 12.112 1.00 96.81 84 GLY A CA 1
ATOM 672 C C . GLY A 1 84 ? -9.030 -11.513 12.155 1.00 96.81 84 GLY A C 1
ATOM 673 O O . GLY A 1 84 ? -8.478 -11.769 13.235 1.00 96.81 84 GLY A O 1
ATOM 674 N N . HIS A 1 85 ? -8.444 -11.789 10.987 1.00 97.12 85 HIS A N 1
ATOM 675 C CA . HIS A 1 85 ? -7.105 -12.375 10.856 1.00 97.12 85 HIS A CA 1
ATOM 676 C C . HIS A 1 85 ? -5.983 -11.341 10.723 1.00 97.12 85 HIS A C 1
ATOM 678 O O . HIS A 1 85 ? -4.806 -11.701 10.801 1.00 97.12 85 HIS A O 1
ATOM 684 N N . TYR A 1 86 ? -6.322 -10.060 10.589 1.00 98.12 86 TYR A N 1
ATOM 685 C CA . TYR A 1 86 ? -5.341 -8.988 10.618 1.00 98.12 86 TYR A CA 1
ATOM 686 C C . TYR A 1 86 ? -4.987 -8.616 12.061 1.00 98.12 86 TYR A C 1
ATOM 688 O O . TYR A 1 86 ? -5.728 -8.854 13.021 1.00 98.12 86 TYR A O 1
ATOM 696 N N . ARG A 1 87 ? -3.785 -8.069 12.224 1.00 97.88 87 ARG A N 1
ATOM 697 C CA . ARG A 1 87 ? -3.187 -7.718 13.518 1.00 97.88 87 ARG A CA 1
ATOM 698 C C . ARG A 1 87 ? -2.692 -6.286 13.574 1.00 97.88 87 ARG A C 1
ATOM 700 O O . ARG A 1 87 ? -2.609 -5.729 14.664 1.00 97.88 87 ARG A O 1
ATOM 707 N N . ARG A 1 88 ? -2.378 -5.686 12.426 1.00 98.19 88 ARG A N 1
ATOM 708 C CA . ARG A 1 88 ? -1.964 -4.285 12.332 1.00 98.19 88 ARG A CA 1
ATOM 709 C C . ARG A 1 88 ? -2.323 -3.683 10.987 1.00 98.19 88 ARG A C 1
ATOM 711 O O . ARG A 1 88 ? -2.422 -4.396 9.989 1.00 98.19 88 ARG A O 1
ATOM 718 N N . VAL A 1 89 ? -2.422 -2.362 10.976 1.00 98.50 89 VAL A N 1
ATOM 719 C CA . VAL A 1 89 ? -2.355 -1.555 9.763 1.00 98.50 89 VAL A CA 1
ATOM 720 C C . VAL A 1 89 ?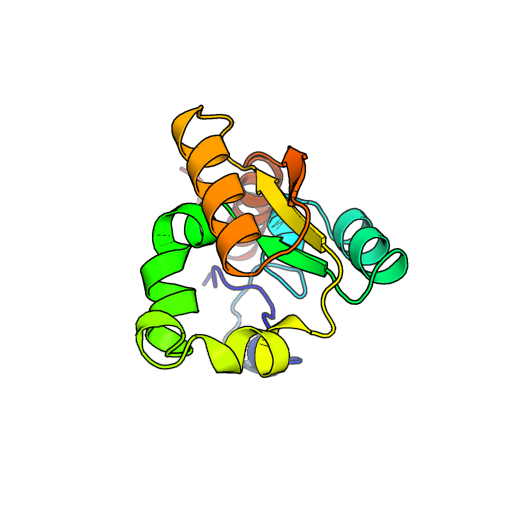 -0.956 -0.964 9.660 1.00 98.50 89 VAL A C 1
ATOM 722 O O . VAL A 1 89 ? -0.440 -0.428 10.640 1.00 98.50 89 VAL A O 1
ATOM 725 N N . VAL A 1 90 ? -0.343 -1.042 8.483 1.00 98.50 90 VAL A N 1
ATOM 726 C CA . VAL A 1 90 ? 0.881 -0.303 8.157 1.00 98.50 90 VAL A CA 1
ATOM 727 C C . VAL A 1 90 ? 0.550 0.693 7.060 1.00 98.50 90 VAL A C 1
ATOM 729 O O . VAL A 1 90 ? 0.231 0.305 5.940 1.00 98.50 90 VAL A O 1
ATOM 732 N N . TRP A 1 91 ? 0.631 1.980 7.375 1.00 98.38 91 TRP A N 1
ATOM 733 C CA . TRP A 1 91 ? 0.522 3.033 6.376 1.00 98.38 91 TRP A CA 1
ATOM 734 C C . TRP A 1 91 ? 1.909 3.389 5.853 1.00 98.38 91 TRP A C 1
ATOM 736 O O . TRP A 1 91 ? 2.747 3.915 6.586 1.00 98.38 91 TRP A O 1
ATOM 746 N N . LEU A 1 92 ? 2.136 3.084 4.578 1.00 97.88 92 LEU A N 1
ATOM 747 C CA . LEU A 1 92 ? 3.258 3.590 3.804 1.00 97.88 92 LEU A CA 1
ATOM 748 C C . LEU A 1 92 ? 2.943 5.047 3.475 1.00 97.88 92 LEU A C 1
ATOM 750 O O . LEU A 1 92 ? 2.096 5.307 2.623 1.00 97.88 92 LEU A O 1
ATOM 754 N N . ARG A 1 93 ? 3.573 5.981 4.181 1.00 97.56 93 ARG A N 1
ATOM 755 C CA . ARG A 1 93 ? 3.321 7.418 4.059 1.00 97.56 93 ARG A CA 1
ATOM 756 C C . ARG A 1 93 ? 4.150 7.999 2.920 1.00 97.56 93 ARG A C 1
ATOM 758 O O . ARG A 1 93 ? 5.385 7.935 2.977 1.00 97.56 93 ARG A O 1
ATOM 765 N N . GLN A 1 94 ? 3.490 8.517 1.881 1.00 95.75 94 GLN A N 1
ATOM 766 C CA . GLN A 1 94 ? 4.162 9.238 0.789 1.00 95.75 94 GLN A CA 1
ATOM 767 C C . GLN A 1 94 ? 4.306 10.728 1.134 1.00 95.75 94 GLN A C 1
ATOM 769 O O . GLN A 1 94 ? 5.393 11.285 0.991 1.00 95.75 94 GLN A O 1
ATOM 774 N N . ASP A 1 95 ? 3.241 11.349 1.645 1.00 92.12 95 ASP A N 1
ATOM 775 C CA . ASP A 1 95 ? 3.186 12.757 2.045 1.00 92.12 95 ASP A CA 1
ATOM 776 C C . ASP A 1 95 ? 2.919 12.892 3.562 1.00 92.12 95 ASP A C 1
ATOM 778 O O . ASP A 1 95 ? 1.881 12.437 4.051 1.00 92.12 95 ASP A O 1
ATOM 782 N N . PRO A 1 96 ? 3.809 13.546 4.337 1.00 86.25 96 PRO A N 1
ATOM 783 C CA . PRO A 1 96 ? 3.637 13.752 5.775 1.00 86.25 96 PRO A CA 1
ATOM 784 C C . PRO A 1 96 ? 2.615 14.847 6.153 1.00 86.25 96 PRO A C 1
ATOM 786 O O . PRO A 1 96 ? 2.727 15.463 7.213 1.00 86.25 96 PRO A O 1
ATOM 789 N N . SER A 1 97 ? 1.612 15.122 5.316 1.00 88.06 97 SER A N 1
ATOM 790 C CA . SER A 1 97 ? 0.566 16.104 5.625 1.00 88.06 97 SER A CA 1
ATOM 791 C C . SER A 1 97 ? -0.281 15.705 6.849 1.00 88.06 97 SER A C 1
ATOM 793 O O . SER A 1 97 ? -0.759 14.576 6.959 1.00 88.06 97 SER A O 1
ATOM 795 N N . ALA A 1 98 ? -0.536 16.662 7.750 1.00 80.69 98 ALA A N 1
ATOM 796 C CA . ALA A 1 98 ? -1.270 16.416 8.999 1.00 80.69 98 ALA A CA 1
ATOM 797 C C . ALA A 1 98 ? -2.682 15.833 8.777 1.00 80.69 98 ALA A C 1
ATOM 799 O O . ALA A 1 98 ? -3.126 14.971 9.530 1.00 80.69 98 ALA A O 1
ATOM 800 N N . GLY A 1 99 ? -3.369 16.244 7.704 1.00 90.75 99 GLY A N 1
ATOM 801 C CA . GLY A 1 99 ? -4.706 15.733 7.382 1.00 90.75 99 GLY A CA 1
ATOM 802 C C . GLY A 1 99 ? -4.726 14.248 7.000 1.00 90.75 99 GLY A C 1
ATOM 803 O O . GLY A 1 99 ? -5.728 13.575 7.233 1.00 90.75 99 GLY A O 1
ATOM 804 N N . LEU A 1 100 ? -3.632 13.712 6.448 1.00 95.25 100 LEU A N 1
ATOM 805 C CA . LEU A 1 100 ? -3.536 12.284 6.140 1.00 95.25 100 LEU A CA 1
ATOM 806 C C . LEU A 1 100 ? -3.338 11.431 7.392 1.00 95.25 100 LEU A C 1
ATOM 808 O O . LEU A 1 100 ? -3.847 10.315 7.442 1.00 95.25 100 LEU A O 1
ATOM 812 N N . GLU A 1 101 ? -2.639 11.938 8.409 1.00 95.50 101 GLU A N 1
ATOM 813 C CA . GLU A 1 101 ? -2.431 11.181 9.648 1.00 95.50 101 GLU A CA 1
ATOM 814 C C . GLU A 1 101 ? -3.750 10.908 10.375 1.00 95.50 101 GLU A C 1
ATOM 816 O O . GLU A 1 101 ? -3.999 9.781 10.813 1.00 95.50 101 GLU A O 1
ATOM 821 N N . GLU A 1 102 ? -4.619 11.917 10.456 1.00 96.25 102 GLU A N 1
ATOM 822 C CA . GLU A 1 102 ? -5.956 11.782 11.039 1.00 96.25 102 GLU A CA 1
ATOM 823 C C . GLU A 1 102 ? -6.817 10.795 10.242 1.00 96.25 102 GLU A C 1
ATOM 825 O O . GLU A 1 102 ? -7.471 9.929 10.825 1.00 96.25 102 GLU A O 1
ATOM 830 N N . GLN A 1 103 ? -6.769 10.863 8.908 1.00 97.50 103 GLN A N 1
ATOM 831 C CA . GLN A 1 103 ? -7.492 9.933 8.037 1.00 97.50 103 GLN A CA 1
ATOM 832 C C . GLN A 1 103 ? -6.979 8.496 8.169 1.00 97.50 103 GLN A C 1
ATOM 834 O O . GLN A 1 103 ? -7.777 7.563 8.239 1.00 97.50 103 GLN A O 1
ATOM 839 N N . ALA A 1 104 ? -5.662 8.298 8.253 1.00 98.00 104 ALA A N 1
ATOM 840 C CA . ALA A 1 104 ? -5.071 6.976 8.433 1.00 98.00 104 ALA A CA 1
ATOM 841 C C . ALA A 1 104 ? -5.452 6.381 9.794 1.00 98.00 104 ALA A C 1
ATOM 843 O O . ALA A 1 104 ? -5.755 5.189 9.885 1.00 98.00 104 ALA A O 1
ATOM 844 N N . ARG A 1 105 ? -5.478 7.211 10.850 1.00 97.81 105 ARG A N 1
ATOM 845 C CA . ARG A 1 105 ? -5.949 6.801 12.179 1.00 97.81 105 ARG A CA 1
ATOM 846 C C . ARG A 1 105 ? -7.411 6.378 12.128 1.00 97.81 105 ARG A C 1
ATOM 848 O O . ARG A 1 105 ? -7.726 5.274 12.556 1.00 97.81 105 ARG A O 1
ATOM 855 N N . ALA A 1 106 ? -8.267 7.205 11.530 1.00 97.75 106 ALA A N 1
ATOM 856 C CA . ALA A 1 106 ? -9.685 6.904 11.380 1.00 97.75 106 ALA A CA 1
ATOM 857 C C . ALA A 1 106 ? -9.917 5.606 10.588 1.00 97.75 106 ALA A C 1
ATOM 859 O O . ALA A 1 106 ? -10.719 4.776 11.006 1.00 97.75 106 ALA A O 1
ATOM 860 N N . ALA A 1 107 ? -9.189 5.389 9.489 1.00 97.94 107 ALA A N 1
ATOM 861 C CA . ALA A 1 107 ? -9.269 4.156 8.707 1.00 97.94 107 ALA A CA 1
ATOM 862 C C . ALA A 1 107 ? -8.904 2.917 9.542 1.00 97.94 107 ALA A C 1
ATOM 864 O O . ALA A 1 107 ? -9.626 1.921 9.524 1.00 97.94 107 ALA A O 1
ATOM 865 N N . ALA A 1 108 ? -7.817 2.989 10.314 1.00 98.19 108 ALA A N 1
ATOM 866 C CA . ALA A 1 108 ? -7.388 1.898 11.183 1.00 98.19 108 ALA A CA 1
ATOM 867 C C . ALA A 1 108 ? -8.389 1.627 12.321 1.00 98.19 108 ALA A C 1
ATOM 869 O O . ALA A 1 108 ? -8.708 0.467 12.590 1.00 98.19 108 ALA A O 1
ATOM 870 N N . ASP A 1 109 ? -8.947 2.681 12.924 1.00 97.50 109 ASP A N 1
ATOM 871 C CA . ASP A 1 109 ? -9.968 2.580 13.970 1.00 97.50 109 ASP A CA 1
ATOM 872 C C . ASP A 1 109 ? -11.266 1.952 13.436 1.00 97.50 109 ASP A C 1
ATOM 874 O O . ASP A 1 109 ? -11.871 1.118 14.109 1.00 97.50 109 ASP A O 1
ATOM 878 N N . ARG A 1 110 ? -11.669 2.275 12.196 1.00 95.75 110 ARG A N 1
ATOM 879 C CA . ARG A 1 110 ? -12.860 1.698 11.541 1.00 95.75 110 ARG A CA 1
ATOM 880 C C . ARG A 1 110 ? -12.789 0.185 11.394 1.00 95.75 110 ARG A C 1
ATOM 882 O O . ARG A 1 110 ? -13.808 -0.483 11.543 1.00 95.75 110 ARG A O 1
ATOM 889 N N . ILE A 1 111 ? -11.602 -0.348 11.124 1.00 96.75 111 ILE A N 1
ATOM 890 C CA . ILE A 1 111 ? -11.372 -1.797 11.050 1.00 96.75 111 ILE A CA 1
ATOM 891 C C . ILE A 1 111 ? -10.783 -2.361 12.344 1.00 96.75 111 ILE A C 1
ATOM 893 O O . ILE A 1 111 ? -10.468 -3.548 12.399 1.00 96.75 111 ILE A O 1
ATOM 897 N N . GLY A 1 112 ? -10.681 -1.544 13.398 1.00 96.81 112 GLY A N 1
ATOM 898 C CA . GLY A 1 112 ? -10.276 -1.914 14.753 1.00 96.81 112 GLY A CA 1
ATOM 899 C C . GLY A 1 112 ? -8.882 -2.533 14.849 1.00 96.81 112 GLY A C 1
ATOM 900 O O . GLY A 1 112 ? -8.708 -3.541 15.535 1.00 96.81 112 GLY A O 1
ATOM 901 N N . LEU A 1 113 ? -7.904 -1.969 14.139 1.00 98.19 113 LEU A N 1
ATOM 902 C CA . LEU A 1 113 ? -6.518 -2.440 14.129 1.00 98.19 113 LEU A CA 1
ATOM 903 C C . LEU A 1 113 ? -5.553 -1.316 14.533 1.00 98.19 113 LEU A C 1
ATOM 905 O O . LEU A 1 113 ? -5.775 -0.159 14.182 1.00 98.19 113 LEU A O 1
ATOM 909 N N . PRO A 1 114 ? -4.442 -1.625 15.225 1.00 98.12 114 PRO A N 1
ATOM 910 C CA . PRO A 1 114 ? -3.438 -0.622 15.552 1.00 98.12 114 PRO A CA 1
ATOM 911 C C . PRO A 1 114 ? -2.713 -0.137 14.288 1.00 98.12 114 PRO A C 1
ATOM 913 O O . PRO A 1 114 ? -2.247 -0.942 13.478 1.00 98.12 114 PRO A O 1
ATOM 916 N N . LEU A 1 115 ? -2.578 1.183 14.146 1.00 98.44 115 LEU A N 1
ATOM 917 C CA . LEU A 1 115 ? -1.841 1.818 13.050 1.00 98.44 115 LEU A CA 1
ATOM 918 C C . LEU A 1 115 ? -0.349 1.967 13.375 1.00 98.44 115 LEU A C 1
ATOM 920 O O . LEU A 1 115 ? 0.020 2.592 14.372 1.00 98.44 115 LEU A O 1
ATOM 924 N N . THR A 1 116 ? 0.488 1.474 12.465 1.00 97.94 116 THR A N 1
ATOM 925 C CA . THR A 1 116 ? 1.924 1.764 12.348 1.00 97.94 116 THR A CA 1
ATOM 926 C C . THR A 1 116 ? 2.155 2.647 11.123 1.00 97.94 116 THR A C 1
ATOM 928 O O . THR A 1 116 ? 1.602 2.373 10.060 1.00 97.94 116 THR A O 1
ATOM 931 N N . VAL A 1 117 ? 2.971 3.693 11.250 1.00 97.56 117 VAL A N 1
ATOM 932 C CA . VAL A 1 117 ? 3.322 4.580 10.129 1.00 97.56 117 VAL A CA 1
ATOM 933 C C . VAL A 1 117 ? 4.749 4.289 9.688 1.00 97.56 117 VAL A C 1
ATOM 935 O O . VAL A 1 117 ? 5.649 4.222 10.523 1.00 97.56 117 VAL A O 1
ATOM 938 N N . LEU A 1 118 ? 4.948 4.123 8.383 1.00 97.12 118 LEU A N 1
ATOM 939 C CA . LEU A 1 118 ? 6.257 3.968 7.763 1.00 97.12 118 LEU A CA 1
ATOM 940 C C . LEU A 1 118 ? 6.451 5.054 6.707 1.00 97.12 118 LEU A C 1
ATOM 942 O O . LEU A 1 118 ? 5.758 5.074 5.693 1.00 97.12 118 LEU A O 1
ATOM 946 N N . ASP A 1 119 ? 7.422 5.933 6.931 1.00 96.81 119 ASP A N 1
ATOM 947 C CA . ASP A 1 119 ? 7.808 6.954 5.963 1.00 96.81 119 ASP A CA 1
ATOM 948 C C . ASP A 1 119 ? 8.476 6.339 4.740 1.00 96.81 119 ASP A C 1
ATOM 950 O O . ASP A 1 119 ? 9.526 5.705 4.839 1.00 96.81 119 ASP A O 1
ATOM 954 N N . THR A 1 120 ? 7.861 6.549 3.579 1.00 95.50 120 THR A N 1
ATOM 955 C CA . THR A 1 120 ? 8.350 6.013 2.302 1.00 95.50 120 THR A CA 1
ATOM 956 C C . THR A 1 120 ? 8.696 7.103 1.299 1.00 95.50 120 THR A C 1
ATOM 958 O O . THR A 1 120 ? 9.688 6.968 0.581 1.00 95.50 120 THR A O 1
ATOM 961 N N . GLY A 1 121 ? 7.917 8.190 1.267 1.00 94.69 121 GLY A N 1
ATOM 962 C CA . GLY A 1 121 ? 8.007 9.177 0.196 1.00 94.69 121 GLY A CA 1
ATOM 963 C C . GLY A 1 121 ? 7.681 8.578 -1.179 1.00 94.69 121 GLY A C 1
ATOM 964 O O . GLY A 1 121 ? 7.152 7.472 -1.297 1.00 94.69 121 GLY A O 1
ATOM 965 N N . GLU A 1 122 ? 8.019 9.305 -2.242 1.00 94.69 122 GLU A N 1
ATOM 966 C CA . GLU A 1 122 ? 7.789 8.876 -3.633 1.00 94.69 122 GLU A CA 1
ATOM 967 C C . GLU A 1 122 ? 9.089 8.613 -4.406 1.00 94.69 122 GLU A C 1
ATOM 969 O O . GLU A 1 122 ? 9.067 8.254 -5.582 1.00 94.69 122 GLU A O 1
ATOM 974 N N . GLN A 1 123 ? 10.252 8.763 -3.767 1.00 95.00 123 GLN A N 1
ATOM 975 C CA . GLN A 1 123 ? 11.549 8.729 -4.446 1.00 95.00 123 GLN A CA 1
ATOM 976 C C . GLN A 1 123 ? 11.816 7.370 -5.103 1.00 95.00 123 GLN A C 1
ATOM 978 O O . GLN A 1 123 ? 12.330 7.313 -6.220 1.00 95.00 123 GLN A O 1
ATOM 983 N N . ARG A 1 124 ? 11.450 6.265 -4.442 1.00 94.75 124 ARG A N 1
ATOM 984 C CA . ARG A 1 124 ? 11.603 4.916 -5.012 1.00 94.75 124 ARG A CA 1
ATOM 985 C C . ARG A 1 124 ? 10.717 4.714 -6.238 1.00 94.75 124 ARG A C 1
ATOM 987 O O . ARG A 1 124 ? 11.201 4.186 -7.240 1.00 94.75 124 ARG A O 1
ATOM 994 N N . LEU A 1 125 ? 9.481 5.206 -6.192 1.00 94.56 125 LEU A N 1
ATOM 995 C CA . LEU A 1 125 ? 8.564 5.182 -7.325 1.00 94.56 125 LEU A CA 1
ATOM 996 C C . LEU A 1 125 ? 9.118 6.018 -8.485 1.00 94.56 125 LEU A C 1
ATOM 998 O O . LEU A 1 125 ? 9.184 5.527 -9.609 1.00 94.56 125 LEU A O 1
ATOM 1002 N N . ALA A 1 126 ? 9.588 7.238 -8.216 1.00 94.88 126 ALA A N 1
ATOM 1003 C CA . ALA A 1 126 ? 10.186 8.109 -9.227 1.00 94.88 126 ALA A CA 1
ATOM 1004 C C . ALA A 1 126 ? 11.406 7.456 -9.903 1.00 94.88 126 ALA A C 1
ATOM 1006 O O . ALA A 1 126 ? 11.526 7.469 -11.129 1.00 94.88 126 ALA A O 1
ATOM 1007 N N . LEU A 1 127 ? 12.282 6.811 -9.124 1.00 94.88 127 LEU A N 1
ATOM 1008 C CA . LEU A 1 127 ? 13.423 6.060 -9.657 1.00 94.88 127 LEU A CA 1
ATOM 1009 C C . LEU A 1 127 ? 12.985 4.854 -10.500 1.00 94.88 127 LEU A C 1
ATOM 1011 O O . LEU A 1 127 ? 13.569 4.600 -11.555 1.00 94.88 127 LEU A O 1
ATOM 1015 N N . ALA A 1 128 ? 11.968 4.110 -10.060 1.00 94.44 128 ALA A N 1
ATOM 1016 C CA . ALA A 1 128 ? 11.432 2.973 -10.805 1.00 94.44 128 ALA A CA 1
ATOM 1017 C C . ALA A 1 128 ? 10.805 3.409 -12.138 1.00 94.44 128 ALA A C 1
ATOM 1019 O O . ALA A 1 128 ? 11.072 2.793 -13.171 1.00 94.44 128 ALA A O 1
ATOM 1020 N N . LEU A 1 129 ? 10.052 4.511 -12.135 1.00 95.00 129 LEU A N 1
ATOM 1021 C CA . LEU A 1 129 ? 9.499 5.122 -13.343 1.00 95.00 129 LEU A CA 1
ATOM 1022 C C . LEU A 1 129 ? 10.608 5.588 -14.293 1.00 95.00 129 LEU A C 1
ATOM 1024 O O . LEU A 1 129 ? 10.556 5.277 -15.479 1.00 95.00 129 LEU A O 1
ATOM 1028 N N . GLY A 1 130 ? 11.652 6.252 -13.786 1.00 94.50 130 GLY A N 1
ATOM 1029 C CA . GLY A 1 130 ? 12.792 6.677 -14.604 1.00 94.50 130 GLY A CA 1
ATOM 1030 C C . GLY A 1 130 ? 13.499 5.507 -15.299 1.00 94.50 130 GLY A C 1
ATOM 1031 O O . GLY A 1 130 ? 13.797 5.572 -16.495 1.00 94.50 130 GLY A O 1
ATOM 1032 N N . ARG A 1 131 ? 13.703 4.394 -14.580 1.00 94.00 131 ARG A N 1
ATOM 1033 C CA . ARG A 1 131 ? 14.260 3.150 -15.144 1.00 94.00 131 ARG A CA 1
ATOM 1034 C C . ARG A 1 131 ? 13.348 2.549 -16.211 1.00 94.00 131 ARG A C 1
ATOM 1036 O O . ARG A 1 131 ? 13.835 2.170 -17.273 1.00 94.00 131 ARG A O 1
ATOM 1043 N N . LEU A 1 132 ? 12.044 2.495 -15.947 1.00 95.25 132 LEU A N 1
ATOM 1044 C CA . LEU A 1 132 ? 11.052 1.977 -16.886 1.00 95.25 132 LEU A CA 1
ATOM 1045 C C . LEU A 1 132 ? 11.020 2.789 -18.187 1.00 95.25 132 LEU A C 1
ATOM 1047 O O . LEU A 1 132 ? 11.060 2.214 -19.271 1.00 95.25 132 LEU A O 1
ATOM 1051 N N . LEU A 1 133 ? 10.967 4.118 -18.090 1.00 94.81 133 LEU A N 1
ATOM 1052 C CA . LEU A 1 133 ? 10.926 4.994 -19.262 1.00 94.81 133 LEU A CA 1
ATOM 1053 C C . LEU A 1 133 ? 12.207 4.875 -20.091 1.00 94.81 133 LEU A C 1
ATOM 1055 O O . LEU A 1 133 ? 12.127 4.744 -21.311 1.00 94.81 133 LEU A O 1
ATOM 1059 N N . THR A 1 134 ? 13.365 4.800 -19.426 1.00 93.50 134 THR A N 1
ATOM 1060 C CA . THR A 1 134 ? 14.656 4.550 -20.086 1.00 93.50 134 THR A CA 1
ATOM 1061 C C . THR A 1 134 ? 14.644 3.217 -20.838 1.00 93.50 134 THR A C 1
ATOM 1063 O O . THR A 1 134 ? 14.999 3.174 -22.013 1.00 93.50 134 THR A O 1
ATOM 1066 N N . ALA A 1 135 ? 14.189 2.136 -20.195 1.00 90.50 135 ALA A N 1
ATOM 1067 C CA . ALA A 1 135 ? 14.089 0.818 -20.826 1.00 90.50 135 ALA A CA 1
ATOM 1068 C C . ALA A 1 135 ? 13.118 0.816 -22.016 1.00 90.50 135 ALA A C 1
ATOM 1070 O O . ALA A 1 135 ? 13.389 0.200 -23.040 1.00 90.50 135 ALA A O 1
ATOM 1071 N N . ALA A 1 136 ? 12.016 1.561 -21.914 1.00 90.44 136 ALA A N 1
ATOM 1072 C CA . ALA A 1 136 ? 11.024 1.690 -22.973 1.00 90.44 136 ALA A CA 1
ATOM 1073 C C . ALA A 1 136 ? 11.429 2.644 -24.113 1.00 90.44 136 ALA A C 1
ATOM 1075 O O . ALA A 1 136 ? 10.622 2.837 -25.028 1.00 90.44 136 ALA A O 1
ATOM 1076 N N . GLY A 1 137 ? 12.624 3.247 -24.060 1.00 88.38 137 GLY A N 1
ATOM 1077 C CA . GLY A 1 137 ? 13.096 4.224 -25.044 1.00 88.38 137 GLY A CA 1
ATOM 1078 C C . GLY A 1 137 ? 12.292 5.528 -25.047 1.00 88.38 137 GLY A C 1
ATOM 1079 O O . GLY A 1 137 ? 12.283 6.241 -26.049 1.00 88.38 137 GLY A O 1
ATOM 1080 N N . VAL A 1 138 ? 11.585 5.827 -23.954 1.00 80.62 138 VAL A N 1
ATOM 1081 C CA . VAL A 1 138 ? 10.814 7.063 -23.799 1.00 80.62 138 VAL A CA 1
ATOM 1082 C C . VAL A 1 138 ? 11.755 8.141 -23.252 1.00 80.62 138 VAL A C 1
ATOM 1084 O O . VAL A 1 138 ? 12.334 7.936 -22.183 1.00 80.62 138 VAL A O 1
ATOM 1087 N N . PRO A 1 139 ? 11.937 9.278 -23.947 1.00 71.69 139 PRO A N 1
ATOM 1088 C CA . PRO A 1 139 ? 12.771 10.363 -23.440 1.00 71.69 139 PRO A CA 1
ATOM 1089 C C . PRO A 1 139 ? 12.210 10.891 -22.113 1.00 71.69 139 PRO A C 1
ATOM 1091 O O . PRO A 1 139 ? 11.006 11.123 -21.990 1.00 71.69 139 PRO A O 1
ATOM 1094 N N . LEU A 1 140 ? 13.089 11.051 -21.120 1.00 65.62 140 LEU A N 1
ATOM 1095 C CA . LEU A 1 140 ? 12.735 11.683 -19.850 1.00 65.62 140 LEU A CA 1
ATOM 1096 C C . LEU A 1 140 ? 12.518 13.192 -20.080 1.00 65.62 140 LEU A C 1
ATOM 1098 O O . LEU A 1 140 ? 13.267 13.775 -20.870 1.00 65.62 140 LEU A O 1
ATOM 1102 N N . PRO A 1 141 ? 11.498 13.799 -19.446 1.00 59.53 141 PRO A N 1
ATOM 1103 C CA . PRO A 1 141 ? 11.262 15.239 -19.518 1.00 59.53 141 PRO A CA 1
ATOM 1104 C C . PRO A 1 141 ? 12.382 16.058 -18.863 1.00 59.53 141 PRO A C 1
ATOM 1106 O O . PRO A 1 141 ? 13.056 15.531 -17.946 1.00 59.53 141 PRO A O 1
#

Secondary structure (DSSP, 8-state):
-EE----TT-TTHHHHHHHHHT-EE--SSSHHHHHH-HHHHHHHHHH-SSEEEE-HHHHHHHIIIIIITTTTTT-GGGHHHHHTT--EEEEEES---HHHHHHHHHHHHHTT--EEEEE--SHHHHHHHHHHHHHTTPPP-